Protein AF-A0A7X8WDS5-F1 (afdb_monomer_lite)

Structure (mmCIF, N/CA/C/O backbone):
data_AF-A0A7X8WDS5-F1
#
_entry.id   AF-A0A7X8WDS5-F1
#
loop_
_atom_site.group_PDB
_atom_site.id
_atom_site.type_symbol
_atom_site.label_atom_id
_atom_site.label_alt_id
_atom_site.label_comp_id
_atom_site.label_asym_id
_atom_site.label_entity_id
_atom_site.label_seq_id
_atom_site.pdbx_PDB_ins_code
_atom_site.Cartn_x
_atom_site.Cartn_y
_atom_site.Cartn_z
_atom_site.occupancy
_atom_site.B_iso_or_equiv
_atom_site.auth_seq_id
_atom_site.auth_comp_id
_atom_site.auth_asym_id
_atom_site.auth_atom_id
_atom_site.pdbx_PDB_model_num
ATOM 1 N N . MET A 1 1 ? 25.751 9.828 -14.242 1.00 63.75 1 MET A N 1
ATOM 2 C CA . MET A 1 1 ? 25.911 8.763 -13.229 1.00 63.75 1 MET A CA 1
ATOM 3 C C . MET A 1 1 ? 26.796 7.712 -13.877 1.00 63.75 1 MET A 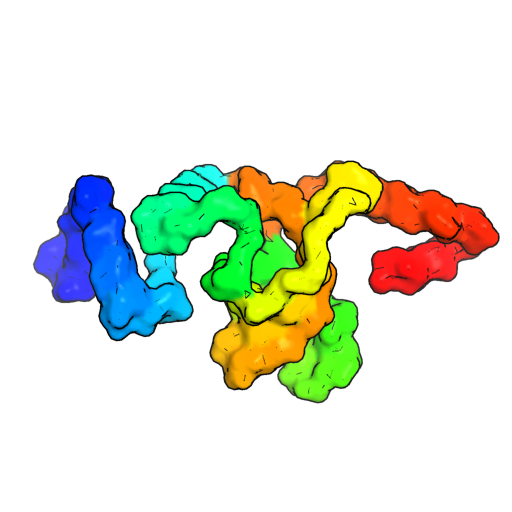C 1
ATOM 5 O O . MET A 1 1 ? 26.509 7.372 -15.012 1.00 63.75 1 MET A O 1
ATOM 9 N N . HIS A 1 2 ? 27.914 7.315 -13.265 1.00 78.19 2 HIS A N 1
ATOM 10 C CA . HIS A 1 2 ? 28.844 6.353 -13.877 1.00 78.19 2 HIS A CA 1
ATOM 11 C C . HIS A 1 2 ? 28.447 4.934 -13.470 1.00 78.19 2 HIS A C 1
ATOM 13 O O . HIS A 1 2 ? 28.783 4.504 -12.368 1.00 78.19 2 HIS A O 1
ATOM 19 N N . THR A 1 3 ? 27.703 4.239 -14.327 1.00 86.50 3 THR A N 1
ATOM 20 C CA . THR A 1 3 ? 27.195 2.883 -14.058 1.00 86.50 3 THR A CA 1
ATOM 21 C C . THR A 1 3 ? 27.914 1.800 -14.862 1.00 86.50 3 THR A C 1
ATOM 23 O O . THR A 1 3 ? 27.771 0.633 -14.534 1.00 86.50 3 THR A O 1
ATOM 26 N N . ASP A 1 4 ? 28.782 2.169 -15.811 1.00 82.25 4 ASP A N 1
ATOM 27 C CA . ASP A 1 4 ? 29.446 1.269 -16.779 1.00 82.25 4 ASP A CA 1
ATOM 28 C C . ASP A 1 4 ? 30.281 0.124 -16.167 1.00 82.25 4 ASP A C 1
ATOM 30 O O . ASP A 1 4 ? 30.709 -0.791 -16.867 1.00 82.25 4 ASP A O 1
ATOM 34 N N . ARG A 1 5 ? 30.566 0.180 -14.861 1.00 90.69 5 ARG A N 1
ATOM 35 C CA . ARG A 1 5 ? 31.324 -0.851 -14.131 1.00 90.69 5 ARG A CA 1
ATOM 36 C C . ARG A 1 5 ? 30.437 -1.938 -13.519 1.00 90.69 5 ARG A C 1
ATOM 38 O O . ARG A 1 5 ? 30.968 -2.947 -13.063 1.00 90.69 5 ARG A O 1
ATOM 45 N N . PHE A 1 6 ? 29.126 -1.731 -13.497 1.00 92.50 6 PHE A N 1
ATOM 46 C CA . PHE A 1 6 ? 28.147 -2.626 -12.896 1.00 92.50 6 PHE A CA 1
ATOM 47 C C . PHE A 1 6 ? 27.379 -3.332 -14.009 1.00 92.50 6 PHE A C 1
ATOM 49 O O . PHE A 1 6 ? 26.745 -2.687 -14.839 1.00 92.50 6 PHE A O 1
ATOM 56 N N . LYS A 1 7 ? 27.473 -4.663 -14.061 1.00 92.62 7 LYS A N 1
ATOM 57 C CA . LYS A 1 7 ? 26.811 -5.469 -15.105 1.00 92.62 7 LYS A CA 1
ATOM 58 C C . LYS A 1 7 ? 25.302 -5.600 -14.882 1.00 92.62 7 LYS A C 1
ATOM 60 O O . LYS A 1 7 ? 24.582 -5.992 -15.789 1.00 92.62 7 LYS A O 1
ATOM 65 N N . ASP A 1 8 ? 24.869 -5.299 -13.669 1.00 92.25 8 ASP A N 1
ATOM 66 C CA . ASP A 1 8 ? 23.521 -5.377 -13.120 1.00 92.25 8 ASP A CA 1
ATOM 67 C C . ASP A 1 8 ? 22.806 -4.017 -13.097 1.00 92.25 8 ASP A C 1
ATOM 69 O O . ASP A 1 8 ? 21.649 -3.938 -12.695 1.00 92.25 8 ASP A O 1
ATOM 73 N N . ILE A 1 9 ? 23.467 -2.943 -13.546 1.00 92.19 9 ILE A N 1
ATOM 74 C CA . ILE A 1 9 ? 22.875 -1.606 -13.604 1.00 92.19 9 ILE A CA 1
ATOM 75 C C . ILE A 1 9 ? 22.791 -1.140 -15.049 1.00 92.19 9 ILE A C 1
ATOM 77 O O . ILE A 1 9 ? 23.797 -0.953 -15.730 1.00 92.19 9 ILE A O 1
ATOM 81 N N . GLU A 1 10 ? 21.572 -0.843 -15.480 1.00 90.38 10 GLU A N 1
ATOM 82 C CA . GLU A 1 10 ? 21.297 -0.274 -16.789 1.00 90.38 10 GLU A CA 1
ATOM 83 C C . GLU A 1 10 ? 20.665 1.112 -16.643 1.00 90.38 10 GLU A C 1
ATOM 85 O O . GLU A 1 10 ? 19.679 1.301 -15.928 1.00 90.38 10 GLU A O 1
ATOM 90 N N . CYS A 1 11 ? 21.229 2.106 -17.328 1.00 91.25 11 CYS A N 1
ATOM 91 C CA . CYS A 1 11 ? 20.612 3.424 -17.415 1.00 91.25 11 CYS A CA 1
ATOM 92 C C . CYS A 1 11 ? 19.620 3.454 -18.576 1.00 91.25 11 CYS A C 1
ATOM 94 O O . CYS A 1 11 ? 20.023 3.504 -19.736 1.00 91.25 11 CYS A O 1
ATOM 96 N N . ILE A 1 12 ? 18.332 3.496 -18.252 1.00 91.50 12 ILE A N 1
ATOM 97 C CA . ILE A 1 12 ? 17.256 3.629 -19.235 1.00 91.50 12 ILE A CA 1
ATOM 98 C C . ILE A 1 12 ? 16.721 5.063 -19.286 1.00 91.50 12 ILE A C 1
ATOM 100 O O . ILE A 1 12 ? 16.739 5.801 -18.296 1.00 91.50 12 ILE A O 1
ATOM 104 N N . SER A 1 13 ? 16.227 5.468 -20.453 1.00 90.81 13 SER A N 1
ATOM 105 C CA . SER A 1 13 ? 15.489 6.723 -20.602 1.00 90.81 13 SER A CA 1
ATOM 106 C C . SER A 1 13 ? 14.051 6.591 -20.090 1.00 90.81 13 SER A C 1
ATOM 108 O O . SER A 1 13 ? 13.502 5.494 -20.000 1.00 90.81 13 SER A O 1
ATOM 110 N N . GLY A 1 14 ? 13.396 7.723 -19.813 1.00 84.19 14 GLY A N 1
ATOM 111 C CA . GLY A 1 14 ? 11.989 7.723 -19.396 1.00 84.19 14 GLY A CA 1
ATOM 112 C C . GLY A 1 14 ? 11.042 7.097 -20.428 1.00 84.19 14 GLY A C 1
ATOM 113 O O . GLY A 1 14 ? 10.061 6.476 -20.038 1.00 84.19 14 GLY A O 1
ATOM 114 N N . GLY A 1 15 ? 11.358 7.201 -21.725 1.00 86.62 15 GLY A N 1
ATOM 115 C CA . GLY A 1 15 ? 10.560 6.593 -22.796 1.00 86.62 15 GLY A CA 1
ATOM 116 C C . GLY A 1 15 ? 10.650 5.065 -22.842 1.00 86.62 15 GLY A C 1
ATOM 117 O O . GLY A 1 15 ? 9.712 4.424 -23.287 1.00 86.62 15 GLY A O 1
ATOM 118 N N . GLN A 1 16 ? 11.741 4.482 -22.339 1.00 91.75 16 GLN A N 1
ATOM 119 C CA . GLN A 1 16 ? 11.945 3.027 -22.299 1.00 91.75 16 GLN A CA 1
ATOM 120 C C . GLN A 1 16 ? 11.363 2.377 -21.041 1.00 91.75 16 GLN A C 1
ATOM 122 O O . GLN A 1 16 ? 11.289 1.154 -20.957 1.00 91.75 16 GLN A O 1
ATOM 127 N N . LEU A 1 17 ? 10.981 3.178 -20.042 1.00 91.06 17 LEU A N 1
ATOM 128 C CA . LEU A 1 17 ? 10.586 2.668 -18.734 1.00 91.06 17 LEU A CA 1
ATOM 129 C C . LEU A 1 17 ? 9.353 1.763 -18.800 1.00 91.06 17 LEU A C 1
ATOM 131 O O . LEU A 1 17 ? 9.324 0.742 -18.123 1.00 91.06 17 LEU A O 1
ATOM 135 N N . ILE A 1 18 ? 8.353 2.131 -19.604 1.00 92.00 18 ILE A N 1
ATOM 136 C CA . ILE A 1 18 ? 7.104 1.370 -19.729 1.00 92.00 18 ILE A CA 1
ATOM 137 C C . ILE A 1 18 ? 7.382 -0.014 -20.323 1.00 92.00 18 ILE A C 1
ATOM 139 O O . ILE A 1 18 ? 6.987 -1.021 -19.736 1.00 92.00 18 ILE A O 1
ATOM 143 N N . ASP A 1 19 ? 8.110 -0.070 -21.439 1.00 93.06 19 ASP A N 1
ATOM 144 C CA . ASP A 1 19 ? 8.441 -1.326 -22.121 1.00 93.06 19 ASP A CA 1
ATOM 145 C C . ASP A 1 19 ? 9.325 -2.217 -21.246 1.00 93.06 19 ASP A C 1
ATOM 147 O O . ASP A 1 19 ? 9.118 -3.432 -21.174 1.00 93.06 19 ASP A O 1
ATOM 151 N N . ARG A 1 20 ? 10.286 -1.609 -20.535 1.00 94.31 20 ARG A N 1
ATOM 152 C CA . ARG A 1 20 ? 11.168 -2.333 -19.621 1.00 94.31 20 ARG A CA 1
ATOM 153 C C . ARG A 1 20 ? 10.388 -2.930 -18.455 1.00 94.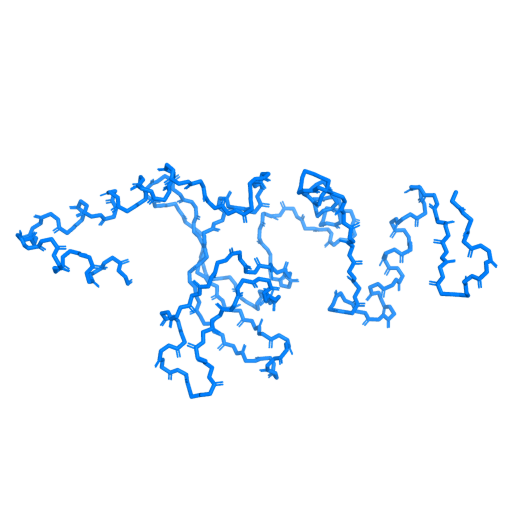31 20 ARG A C 1
ATOM 155 O O . ARG A 1 20 ? 10.468 -4.135 -18.259 1.00 94.31 20 ARG A O 1
ATOM 162 N N . LEU A 1 21 ? 9.579 -2.132 -17.757 1.00 94.75 21 LEU A N 1
ATOM 163 C CA . LEU A 1 21 ? 8.754 -2.628 -16.650 1.00 94.75 21 LEU A CA 1
ATOM 164 C C . LEU A 1 21 ? 7.767 -3.705 -17.101 1.00 94.75 21 LEU A C 1
ATOM 166 O O . LEU A 1 21 ? 7.606 -4.702 -16.411 1.00 94.75 21 LEU A O 1
ATOM 170 N N . SER A 1 22 ? 7.145 -3.543 -18.271 1.00 93.81 22 SER A N 1
ATOM 171 C CA . SER A 1 22 ? 6.233 -4.554 -18.822 1.00 93.81 22 SER A CA 1
ATOM 172 C C . SER A 1 22 ? 6.957 -5.878 -19.081 1.00 93.81 22 SER A C 1
ATOM 174 O O . SER A 1 22 ? 6.445 -6.945 -18.749 1.00 93.81 22 SER A O 1
ATOM 176 N N . SER A 1 23 ? 8.173 -5.805 -19.633 1.00 94.81 23 SER A N 1
ATOM 177 C CA . SER A 1 23 ? 9.015 -6.979 -19.888 1.00 94.81 23 SER A CA 1
ATOM 178 C C . SER A 1 23 ? 9.486 -7.643 -18.595 1.00 94.81 23 SER A C 1
ATOM 180 O O . SER A 1 23 ? 9.494 -8.868 -18.510 1.00 94.81 23 SER A O 1
ATOM 182 N N . ASP A 1 24 ? 9.869 -6.851 -17.593 1.00 95.06 24 ASP A N 1
ATOM 183 C CA . ASP A 1 24 ? 10.329 -7.347 -16.295 1.00 95.06 24 ASP A CA 1
ATOM 184 C C . ASP A 1 24 ? 9.168 -8.013 -15.530 1.00 95.06 24 ASP A C 1
ATOM 186 O O . ASP A 1 24 ? 9.310 -9.150 -15.091 1.00 95.06 24 ASP A O 1
ATOM 190 N N . TYR A 1 25 ? 7.969 -7.415 -15.516 1.00 94.12 25 TYR A N 1
ATOM 191 C CA . TYR A 1 25 ? 6.770 -8.048 -14.946 1.00 94.12 25 TYR A CA 1
ATOM 192 C C . TYR A 1 25 ? 6.387 -9.359 -15.631 1.00 94.12 25 TYR A C 1
ATOM 194 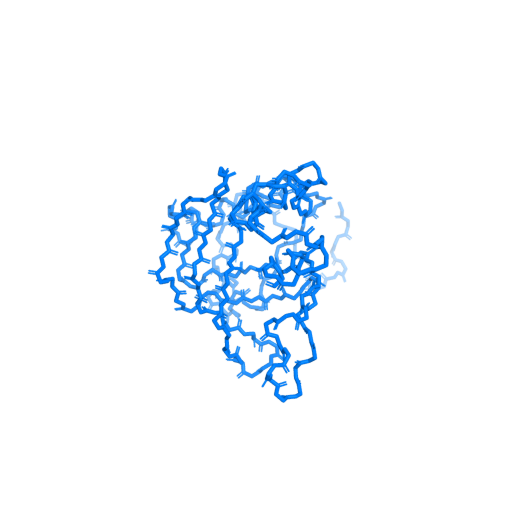O O . TYR A 1 25 ? 5.935 -10.283 -14.961 1.00 94.12 25 TYR A O 1
ATOM 202 N N . GLN A 1 26 ? 6.546 -9.458 -16.953 1.00 93.75 26 GLN A N 1
ATOM 203 C CA . GLN A 1 26 ? 6.264 -10.698 -17.675 1.00 93.75 26 GLN A CA 1
ATOM 204 C C . GLN A 1 26 ? 7.311 -11.784 -17.396 1.00 93.75 26 GLN A C 1
ATOM 206 O O . GLN A 1 26 ? 6.973 -12.968 -17.380 1.00 93.75 26 GLN A O 1
ATOM 211 N N . ARG A 1 27 ? 8.579 -11.393 -17.245 1.00 95.62 27 ARG A N 1
ATOM 212 C CA . ARG A 1 27 ? 9.701 -12.318 -17.066 1.00 95.62 27 ARG A CA 1
ATOM 213 C C . ARG A 1 27 ? 9.805 -12.825 -15.630 1.00 95.62 27 ARG A C 1
ATOM 215 O O . ARG A 1 27 ? 9.941 -14.030 -15.443 1.00 95.62 27 ARG A O 1
ATOM 222 N N . ASP A 1 28 ? 9.751 -11.912 -14.665 1.00 94.56 28 ASP A N 1
ATOM 223 C CA . ASP A 1 28 ? 10.095 -12.180 -13.266 1.00 94.56 28 ASP A CA 1
ATOM 224 C C . ASP A 1 28 ? 8.871 -12.132 -12.337 1.00 94.56 28 ASP A C 1
ATOM 226 O O . ASP A 1 28 ? 8.892 -12.745 -11.279 1.00 94.56 28 ASP A O 1
ATOM 230 N N . GLY A 1 29 ? 7.785 -11.463 -12.741 1.00 91.00 29 GLY A N 1
ATOM 231 C CA . GLY A 1 29 ? 6.623 -11.213 -11.882 1.00 91.00 29 GLY A CA 1
ATOM 232 C C . GLY A 1 29 ? 6.654 -9.831 -11.222 1.00 91.00 29 GLY A C 1
ATOM 233 O O . GLY A 1 29 ? 7.664 -9.124 -11.231 1.00 91.00 29 GLY A O 1
ATOM 234 N N . MET A 1 30 ? 5.507 -9.394 -10.695 1.00 88.19 30 MET A N 1
ATOM 235 C CA . MET A 1 30 ? 5.383 -8.088 -10.017 1.00 88.19 30 MET A CA 1
ATOM 236 C C . MET A 1 30 ? 5.902 -8.121 -8.580 1.00 88.19 30 MET A C 1
ATOM 238 O O . MET A 1 30 ? 6.364 -7.106 -8.072 1.00 88.19 30 MET A O 1
ATOM 242 N N . ASP A 1 31 ? 5.798 -9.278 -7.941 1.00 84.88 31 ASP A N 1
ATOM 243 C CA . ASP A 1 31 ? 6.370 -9.627 -6.645 1.00 84.88 31 ASP A CA 1
ATOM 244 C C . ASP A 1 31 ? 7.901 -9.506 -6.642 1.00 84.88 31 ASP A C 1
ATOM 246 O O . ASP A 1 31 ? 8.463 -8.959 -5.698 1.00 84.88 31 ASP A O 1
ATOM 250 N N . GLU A 1 32 ? 8.556 -9.869 -7.747 1.00 89.12 32 GLU A N 1
ATOM 251 C CA . GLU A 1 32 ? 10.019 -9.794 -7.900 1.00 89.12 32 GLU A CA 1
ATOM 252 C C . GLU A 1 32 ? 10.513 -8.513 -8.610 1.00 89.12 32 GLU A C 1
ATOM 254 O O . GLU A 1 32 ? 11.706 -8.354 -8.877 1.00 89.12 32 GLU A O 1
ATOM 259 N N . THR A 1 33 ? 9.623 -7.557 -8.914 1.00 92.62 33 THR A N 1
ATOM 260 C CA . THR A 1 33 ? 9.975 -6.317 -9.634 1.00 92.62 33 THR A CA 1
ATOM 261 C C . THR A 1 33 ? 9.519 -5.067 -8.878 1.00 92.62 33 THR A C 1
ATOM 263 O O . THR A 1 33 ? 8.346 -4.689 -8.907 1.00 92.62 33 THR A O 1
ATOM 266 N N . ILE A 1 34 ? 10.466 -4.340 -8.273 1.00 92.44 34 ILE A N 1
ATOM 267 C CA . ILE A 1 34 ? 10.188 -3.139 -7.468 1.00 92.44 34 ILE A CA 1
ATOM 268 C C . ILE A 1 34 ? 10.643 -1.833 -8.137 1.00 92.44 34 ILE A C 1
ATOM 270 O O . ILE A 1 34 ? 11.746 -1.719 -8.672 1.00 92.44 34 ILE A O 1
ATOM 274 N N . VAL A 1 35 ? 9.809 -0.792 -8.038 1.00 93.44 35 VAL A N 1
ATOM 275 C CA . VAL A 1 35 ? 10.149 0.573 -8.471 1.00 93.44 35 VAL A CA 1
ATOM 276 C C . VAL A 1 35 ? 10.477 1.441 -7.261 1.00 93.44 35 VAL A C 1
ATOM 278 O O . VAL A 1 35 ? 9.603 1.804 -6.476 1.00 93.44 35 VAL A O 1
ATOM 281 N N . ILE A 1 36 ? 11.743 1.841 -7.131 1.00 93.31 36 ILE A N 1
ATOM 282 C CA . ILE A 1 36 ? 12.208 2.668 -6.011 1.00 93.31 36 ILE A CA 1
ATOM 283 C C . ILE A 1 36 ? 12.208 4.148 -6.402 1.00 93.31 36 ILE A C 1
ATOM 285 O O . ILE A 1 36 ? 12.835 4.572 -7.374 1.00 93.31 36 ILE A O 1
ATOM 289 N N . CYS A 1 37 ? 11.530 4.964 -5.596 1.00 93.69 37 CYS A N 1
ATOM 290 C CA . CYS A 1 37 ? 11.381 6.398 -5.819 1.00 93.69 37 CYS A CA 1
ATOM 291 C C . CYS A 1 37 ? 12.056 7.225 -4.721 1.00 93.69 37 CYS A C 1
ATOM 293 O O . CYS A 1 37 ? 12.087 6.842 -3.559 1.00 93.69 37 CYS A O 1
ATOM 295 N N . ARG A 1 38 ? 12.531 8.430 -5.069 1.00 92.69 38 ARG A N 1
ATOM 296 C CA . ARG A 1 38 ? 13.131 9.367 -4.096 1.00 92.69 38 ARG A CA 1
ATOM 297 C C . ARG A 1 38 ? 12.109 9.980 -3.121 1.00 92.69 38 ARG A C 1
ATOM 299 O O . ARG A 1 38 ? 12.502 10.499 -2.085 1.00 92.69 38 ARG A O 1
ATOM 306 N N . SER A 1 39 ? 10.822 10.000 -3.470 1.00 90.50 39 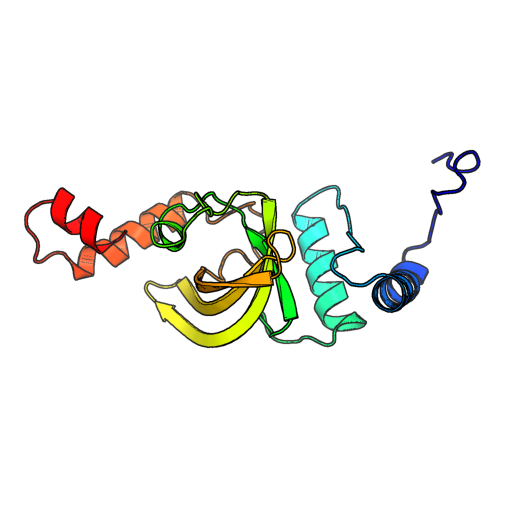SER A N 1
ATOM 307 C CA . SER A 1 39 ? 9.764 10.584 -2.636 1.00 90.50 39 SER A CA 1
ATOM 308 C C . SER A 1 39 ? 8.416 9.902 -2.857 1.00 90.50 39 SER A C 1
ATOM 310 O O . SER A 1 39 ? 8.159 9.398 -3.952 1.00 90.50 39 SER A O 1
ATOM 312 N N . ASN A 1 40 ? 7.530 9.979 -1.857 1.00 89.19 40 ASN A N 1
ATOM 313 C CA . ASN A 1 40 ? 6.153 9.469 -1.935 1.00 89.19 40 ASN A CA 1
ATOM 314 C C . ASN A 1 40 ? 5.378 10.086 -3.097 1.00 89.19 40 ASN A C 1
ATOM 316 O O . ASN A 1 40 ? 4.732 9.380 -3.856 1.00 89.19 40 ASN A O 1
ATOM 320 N N . LYS A 1 41 ? 5.520 11.400 -3.309 1.00 90.56 41 LYS A N 1
ATOM 321 C CA . LYS A 1 41 ? 4.899 12.081 -4.449 1.00 90.56 41 LYS A CA 1
ATOM 322 C C . LYS A 1 41 ? 5.276 11.439 -5.787 1.00 90.56 41 LYS A C 1
ATOM 324 O O . LYS A 1 41 ? 4.423 11.262 -6.649 1.00 90.56 41 LYS A O 1
ATOM 329 N N . ARG A 1 42 ? 6.552 11.077 -5.974 1.00 92.75 42 ARG A N 1
ATOM 330 C CA . ARG A 1 42 ? 6.987 10.364 -7.185 1.00 92.75 42 ARG A CA 1
ATOM 331 C C . ARG A 1 42 ? 6.451 8.938 -7.205 1.00 92.75 42 ARG A C 1
ATOM 333 O O . ARG A 1 42 ? 5.974 8.528 -8.253 1.00 92.75 42 ARG A O 1
ATOM 340 N N . ALA A 1 43 ? 6.498 8.224 -6.080 1.00 92.56 43 ALA A N 1
ATOM 341 C CA . ALA A 1 43 ? 5.949 6.874 -5.974 1.00 92.56 43 ALA A CA 1
ATOM 342 C C . ALA A 1 43 ? 4.467 6.838 -6.381 1.00 92.56 43 ALA A C 1
ATOM 344 O O . ALA A 1 43 ? 4.097 6.027 -7.216 1.00 92.56 43 ALA A O 1
ATOM 345 N N . ASN A 1 44 ? 3.654 7.789 -5.917 1.00 90.88 44 ASN A N 1
ATOM 346 C CA . ASN A 1 44 ? 2.242 7.897 -6.291 1.00 90.88 44 ASN A CA 1
ATOM 347 C C . ASN A 1 44 ? 2.051 8.118 -7.797 1.00 90.88 44 ASN A C 1
ATOM 349 O O . ASN A 1 44 ? 1.205 7.467 -8.403 1.00 90.88 44 ASN A O 1
ATOM 353 N N . LEU A 1 45 ? 2.861 8.985 -8.418 1.00 91.88 45 LEU A N 1
ATOM 354 C CA . LEU A 1 45 ? 2.817 9.205 -9.868 1.00 91.88 45 LEU A CA 1
ATOM 355 C C . LEU A 1 45 ? 3.207 7.948 -10.656 1.00 91.88 45 LEU A C 1
ATOM 357 O O . LEU A 1 45 ? 2.560 7.632 -11.651 1.00 91.88 45 LEU A O 1
ATOM 361 N N . TYR A 1 46 ? 4.242 7.224 -10.218 1.00 93.25 46 TYR A N 1
ATOM 362 C CA . TYR A 1 46 ? 4.625 5.958 -10.845 1.00 93.25 46 TYR A CA 1
ATOM 363 C C . TYR A 1 46 ? 3.557 4.887 -10.642 1.00 93.25 46 TYR A C 1
ATOM 365 O O . TYR A 1 46 ? 3.184 4.248 -11.616 1.00 93.25 46 TYR A O 1
ATOM 373 N N . ASN A 1 47 ? 3.006 4.743 -9.437 1.00 92.62 47 ASN A N 1
ATOM 374 C CA . ASN A 1 47 ? 1.930 3.796 -9.150 1.00 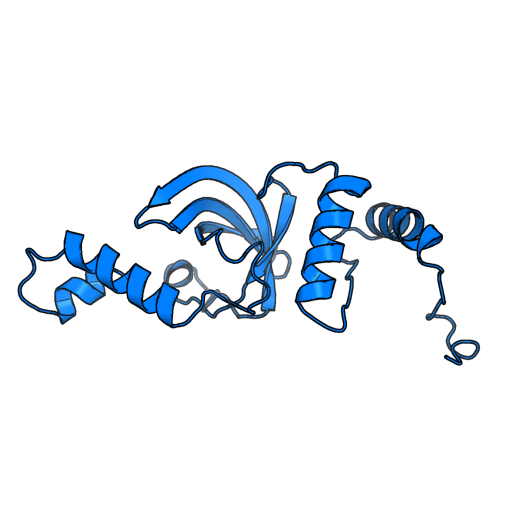92.62 47 ASN A CA 1
ATOM 375 C C . ASN A 1 47 ? 0.717 4.063 -10.048 1.00 92.62 47 ASN A C 1
ATOM 377 O O . ASN A 1 47 ? 0.238 3.145 -10.701 1.00 92.62 47 ASN A O 1
ATOM 381 N N . GLN A 1 48 ? 0.263 5.316 -10.154 1.00 91.38 48 GLN A N 1
ATOM 382 C CA . GLN A 1 48 ? -0.835 5.690 -11.054 1.00 91.38 48 GLN A CA 1
ATOM 383 C C . GLN A 1 48 ? -0.488 5.422 -12.525 1.00 91.38 48 GLN A C 1
ATOM 385 O O . GLN A 1 48 ? -1.288 4.838 -13.252 1.00 91.38 48 GLN A O 1
ATOM 390 N N . GLY A 1 49 ? 0.715 5.798 -12.968 1.00 92.56 49 GLY A N 1
ATOM 391 C CA . GLY A 1 49 ? 1.165 5.558 -14.340 1.00 92.56 49 GLY A CA 1
ATOM 392 C C . GLY A 1 49 ? 1.225 4.071 -14.695 1.00 92.56 49 GLY A C 1
ATOM 393 O O . GLY A 1 49 ? 0.713 3.677 -15.740 1.00 92.56 49 GLY A O 1
ATOM 394 N N . ILE A 1 50 ? 1.794 3.243 -13.815 1.00 93.88 50 ILE A N 1
ATOM 395 C CA . ILE A 1 50 ? 1.907 1.788 -13.980 1.00 93.88 50 ILE A CA 1
ATOM 396 C C . ILE A 1 50 ? 0.517 1.150 -13.984 1.00 93.88 50 ILE A C 1
ATOM 398 O O . ILE A 1 50 ? 0.199 0.407 -14.913 1.00 93.88 50 ILE A O 1
ATOM 402 N N . ARG A 1 51 ? -0.338 1.485 -13.006 1.00 93.56 51 ARG A N 1
ATOM 403 C CA . ARG A 1 51 ? -1.719 0.981 -12.927 1.00 93.56 51 ARG A CA 1
ATOM 404 C C . ARG A 1 51 ? -2.496 1.257 -14.207 1.00 93.56 51 ARG A C 1
ATOM 406 O O . ARG A 1 51 ? -3.062 0.333 -14.777 1.00 93.56 51 ARG A O 1
ATOM 413 N N . ASN A 1 52 ? -2.462 2.494 -14.692 1.00 92.06 52 ASN A N 1
ATOM 414 C CA . ASN A 1 52 ? -3.277 2.900 -15.833 1.00 92.06 52 ASN A CA 1
ATOM 415 C C . ASN A 1 52 ? -2.702 2.407 -17.168 1.00 92.06 52 ASN A C 1
ATOM 417 O O . ASN A 1 52 ? -3.453 2.044 -18.067 1.00 92.06 52 ASN A O 1
ATOM 421 N N . THR A 1 53 ? -1.374 2.410 -17.313 1.00 91.31 53 THR A N 1
ATOM 422 C CA . THR A 1 53 ? -0.717 2.220 -18.620 1.00 91.31 53 THR A CA 1
ATOM 423 C C . THR A 1 53 ? -0.261 0.786 -18.855 1.00 91.31 53 THR A C 1
ATOM 425 O O . THR A 1 53 ? -0.324 0.313 -19.984 1.00 91.31 53 THR A O 1
ATOM 428 N N . ILE A 1 54 ? 0.220 0.110 -17.808 1.00 92.19 54 ILE A N 1
ATOM 429 C CA . ILE A 1 54 ? 0.770 -1.250 -17.900 1.00 92.19 54 ILE A CA 1
ATOM 430 C C . ILE A 1 54 ? -0.283 -2.267 -17.461 1.00 92.19 54 ILE A C 1
ATOM 432 O O . ILE A 1 54 ? -0.462 -3.294 -18.108 1.00 92.19 54 ILE A O 1
ATOM 436 N N . LEU A 1 55 ? -0.991 -1.979 -16.364 1.00 92.38 55 LEU A N 1
ATOM 437 C CA . LEU A 1 55 ? -1.953 -2.915 -15.771 1.00 92.38 55 LEU A CA 1
ATOM 438 C C . LEU A 1 55 ? -3.393 -2.697 -16.248 1.00 92.38 55 LEU A C 1
ATOM 440 O O . LEU A 1 55 ? -4.244 -3.536 -15.965 1.00 92.38 55 LEU A O 1
ATOM 444 N N . TYR A 1 56 ? -3.659 -1.589 -16.948 1.00 92.25 56 TYR A N 1
ATOM 445 C CA . TYR A 1 56 ? -4.983 -1.187 -17.434 1.00 92.25 56 TYR A CA 1
ATOM 446 C C . TYR A 1 56 ? -6.065 -1.192 -16.336 1.00 92.25 56 TYR A C 1
ATOM 448 O O . TYR A 1 56 ? -7.185 -1.657 -16.537 1.00 92.25 56 TYR A O 1
ATOM 456 N N . ARG A 1 57 ? -5.709 -0.689 -15.149 1.00 92.06 57 ARG A N 1
ATOM 457 C CA . ARG A 1 57 ? -6.567 -0.587 -13.961 1.00 92.06 57 ARG A CA 1
ATOM 458 C C . ARG A 1 57 ? -7.057 0.846 -13.788 1.00 92.06 57 ARG A C 1
ATOM 460 O O . ARG A 1 57 ? -6.251 1.722 -13.496 1.00 92.06 57 ARG A O 1
ATOM 467 N N . GLU A 1 58 ? -8.359 1.071 -13.957 1.00 85.69 58 GLU A N 1
ATOM 468 C CA . GLU A 1 58 ? -8.979 2.397 -13.786 1.00 85.69 58 GLU A CA 1
ATOM 469 C C . GLU A 1 58 ? -9.516 2.628 -12.369 1.00 85.69 58 GLU A C 1
ATOM 471 O O . GLU A 1 58 ? -9.556 3.769 -11.902 1.00 85.69 58 GLU A O 1
ATOM 476 N N . ASP A 1 59 ? -9.902 1.559 -11.668 1.00 90.00 59 ASP A N 1
ATOM 477 C CA . ASP A 1 59 ? -10.390 1.677 -10.300 1.00 90.00 59 ASP A CA 1
ATOM 478 C C . ASP A 1 59 ? -9.247 1.993 -9.329 1.00 90.00 59 ASP A C 1
ATOM 480 O O . ASP A 1 59 ? -8.075 1.648 -9.519 1.00 90.00 59 ASP A O 1
ATOM 484 N N . GLU A 1 60 ? -9.608 2.624 -8.216 1.00 90.12 60 GLU A N 1
ATOM 485 C CA . GLU A 1 60 ? -8.672 2.927 -7.133 1.00 90.12 60 GLU A CA 1
ATOM 486 C C . GLU A 1 60 ? -8.120 1.661 -6.456 1.00 90.12 60 GLU A C 1
ATOM 488 O O . GLU A 1 60 ? -7.000 1.681 -5.946 1.00 90.12 60 GLU A O 1
ATOM 493 N N . LEU A 1 61 ? -8.885 0.565 -6.476 1.00 94.94 61 LEU A N 1
ATOM 494 C CA . LEU A 1 61 ? -8.491 -0.734 -5.943 1.00 94.94 61 LEU A CA 1
ATOM 495 C C . LEU A 1 61 ? -9.053 -1.859 -6.819 1.00 94.94 61 LEU A C 1
ATOM 497 O O . LEU A 1 61 ? -10.255 -1.910 -7.075 1.00 94.94 61 LEU A O 1
ATOM 501 N N . ASN A 1 62 ? -8.198 -2.789 -7.231 1.00 95.81 62 ASN A N 1
ATOM 502 C CA . ASN A 1 62 ? -8.536 -3.930 -8.074 1.00 95.81 62 ASN A CA 1
ATOM 503 C C . ASN A 1 62 ? -7.996 -5.235 -7.479 1.00 95.81 62 ASN A C 1
ATOM 505 O O . ASN A 1 62 ? -7.015 -5.260 -6.737 1.00 95.81 62 ASN A O 1
ATOM 509 N N . VAL A 1 63 ? -8.619 -6.352 -7.860 1.00 95.62 63 VAL A N 1
ATOM 510 C CA . VAL A 1 63 ? -8.060 -7.682 -7.593 1.00 95.62 63 VAL A CA 1
ATOM 511 C C . VAL A 1 63 ? -6.700 -7.814 -8.288 1.00 95.62 63 VAL A C 1
ATOM 513 O O . VAL A 1 63 ? -6.529 -7.424 -9.445 1.00 95.62 63 VAL A O 1
ATOM 516 N N . GLY A 1 64 ? -5.727 -8.360 -7.565 1.00 93.19 64 GLY A N 1
ATOM 517 C CA . GLY A 1 64 ? -4.330 -8.463 -7.969 1.00 93.19 64 GLY A CA 1
ATOM 518 C C . GLY A 1 64 ? -3.514 -7.191 -7.734 1.00 93.19 64 GLY A C 1
ATOM 519 O O . GLY A 1 64 ? -2.402 -7.096 -8.255 1.00 93.19 64 GLY A O 1
ATOM 520 N N . ASP A 1 65 ? -4.044 -6.192 -7.025 1.00 94.44 65 ASP A N 1
ATOM 521 C CA . ASP A 1 65 ? -3.240 -5.071 -6.538 1.00 94.44 65 ASP A CA 1
ATOM 522 C C . ASP A 1 65 ? -2.278 -5.518 -5.441 1.00 94.44 65 ASP A C 1
ATOM 524 O O . ASP A 1 65 ? -2.669 -6.240 -4.527 1.00 94.44 65 ASP A O 1
ATOM 528 N N . MET A 1 66 ? -1.037 -5.041 -5.533 1.00 94.06 66 MET A N 1
ATOM 529 C CA . MET A 1 66 ? -0.042 -5.143 -4.471 1.00 94.06 66 MET A CA 1
ATOM 530 C C . MET A 1 66 ? -0.115 -3.871 -3.628 1.00 94.06 66 MET A C 1
ATOM 532 O O . MET A 1 66 ? -0.018 -2.762 -4.160 1.00 94.06 66 MET A O 1
ATOM 536 N N . LEU A 1 67 ? -0.305 -4.023 -2.323 1.00 94.44 67 LEU A N 1
ATOM 537 C CA . LEU A 1 67 ? -0.377 -2.934 -1.357 1.00 94.44 67 LEU A CA 1
ATOM 538 C C . LEU A 1 67 ? 0.776 -3.058 -0.366 1.00 94.44 67 LEU A C 1
ATOM 540 O O . LEU A 1 67 ? 1.197 -4.159 -0.033 1.00 94.44 67 LEU A O 1
ATOM 544 N N . MET A 1 68 ? 1.247 -1.922 0.140 1.00 93.44 68 MET A N 1
ATOM 545 C CA . MET A 1 68 ? 2.193 -1.877 1.250 1.00 93.44 68 MET A CA 1
ATOM 546 C C . MET A 1 68 ? 1.452 -1.476 2.520 1.00 93.44 68 MET A C 1
ATOM 548 O O . MET A 1 68 ? 0.749 -0.461 2.552 1.00 93.44 68 MET A O 1
ATOM 552 N N . VAL A 1 69 ? 1.628 -2.252 3.579 1.00 94.06 69 VAL A N 1
ATOM 553 C CA . VAL A 1 69 ? 1.087 -1.934 4.895 1.00 94.06 69 VAL A CA 1
ATOM 554 C C . VAL A 1 69 ? 1.877 -0.772 5.482 1.00 94.06 69 VAL A C 1
ATOM 556 O O . VAL A 1 69 ? 3.095 -0.818 5.562 1.00 94.06 69 VAL A O 1
ATOM 559 N N . VAL A 1 70 ? 1.190 0.282 5.920 1.00 91.25 70 VAL A N 1
ATOM 560 C CA . VAL A 1 70 ? 1.842 1.520 6.396 1.00 91.25 70 VAL A CA 1
ATOM 561 C C . VAL A 1 70 ? 1.882 1.660 7.920 1.00 91.25 70 VAL A C 1
ATOM 563 O O . VAL A 1 70 ? 2.424 2.630 8.455 1.00 91.25 70 VAL A O 1
ATOM 566 N N . LYS A 1 71 ? 1.269 0.718 8.646 1.00 90.00 71 LYS A N 1
ATOM 567 C CA . LYS A 1 71 ? 1.190 0.702 10.111 1.00 90.00 71 LYS A CA 1
ATOM 568 C C . LYS A 1 71 ? 1.080 -0.720 10.637 1.00 90.00 71 LYS A C 1
ATOM 570 O O . LYS A 1 71 ? 0.339 -1.516 10.074 1.00 90.00 71 LYS A O 1
ATOM 575 N N . ASN A 1 72 ? 1.721 -0.979 11.775 1.00 90.50 72 ASN A N 1
ATOM 576 C CA . ASN A 1 72 ? 1.598 -2.267 12.447 1.00 90.50 72 ASN A CA 1
ATOM 577 C C . ASN A 1 72 ? 0.148 -2.519 12.877 1.00 90.50 72 ASN A C 1
ATOM 579 O O . ASN A 1 72 ? -0.493 -1.630 13.449 1.00 90.50 72 ASN A O 1
ATOM 583 N N . ASN A 1 73 ? -0.345 -3.732 12.649 1.00 90.38 73 ASN A N 1
ATOM 584 C CA . ASN A 1 73 ? -1.675 -4.154 13.067 1.00 90.38 73 ASN A CA 1
ATOM 585 C C . ASN A 1 73 ? -1.603 -5.517 13.758 1.00 90.38 73 ASN A C 1
ATOM 587 O O . ASN A 1 73 ? -1.127 -6.482 13.174 1.00 90.38 73 ASN A O 1
ATOM 591 N N . TYR A 1 74 ? -2.092 -5.575 14.994 1.00 87.06 74 TYR A N 1
ATOM 592 C CA . TYR A 1 74 ? -2.115 -6.795 15.806 1.00 87.06 74 TYR A CA 1
ATOM 593 C C . TYR A 1 74 ? -3.496 -7.458 15.807 1.00 87.06 74 TYR A C 1
ATOM 595 O O . TYR A 1 74 ? -3.599 -8.650 16.040 1.00 87.06 74 TYR A O 1
ATOM 603 N N . TYR A 1 75 ? -4.557 -6.694 15.532 1.00 85.00 75 TYR A N 1
ATOM 604 C CA . TYR A 1 75 ? -5.948 -7.116 15.702 1.00 85.00 75 TYR A CA 1
ATOM 605 C C . TYR A 1 75 ? -6.321 -8.296 14.801 1.00 85.00 75 TYR A C 1
ATOM 607 O O . TYR A 1 75 ? -6.887 -9.288 15.256 1.00 85.00 75 TYR A O 1
ATOM 615 N N . TRP A 1 76 ? -5.990 -8.203 13.511 1.00 81.38 76 TRP A N 1
ATOM 616 C CA . TRP A 1 76 ? -6.411 -9.211 12.534 1.00 81.38 76 TRP A CA 1
ATOM 617 C C . TRP A 1 76 ? -5.693 -10.551 12.710 1.00 81.38 76 TRP A C 1
ATOM 619 O O . TRP A 1 76 ? -6.172 -11.581 12.241 1.00 81.38 76 TRP A O 1
ATOM 629 N N . THR A 1 77 ? -4.566 -10.546 13.414 1.00 79.06 77 THR A N 1
ATOM 630 C CA . THR A 1 77 ? -3.685 -11.699 13.564 1.00 79.06 77 THR A CA 1
ATOM 631 C C . THR A 1 77 ? -3.837 -12.388 14.920 1.00 79.06 77 THR A C 1
ATOM 633 O O . THR A 1 77 ? -3.376 -13.512 15.075 1.00 79.06 77 THR A O 1
ATOM 636 N N . GLU A 1 78 ? -4.583 -11.805 15.872 1.00 78.06 78 GLU A N 1
ATOM 637 C CA . GLU A 1 78 ? -4.793 -12.347 17.231 1.00 78.06 78 GLU A CA 1
ATOM 638 C C . GLU A 1 78 ? -5.275 -13.808 17.265 1.00 78.06 78 GLU A C 1
ATOM 640 O O . GLU A 1 78 ? -5.056 -14.523 18.244 1.00 78.06 78 GLU A O 1
ATOM 645 N N . LYS A 1 79 ? -5.965 -14.260 16.212 1.00 72.44 79 LYS A N 1
ATOM 646 C CA . LYS A 1 79 ? -6.530 -15.615 16.112 1.00 72.44 79 LYS A CA 1
ATOM 647 C C . LYS A 1 79 ? -5.729 -16.551 15.205 1.00 72.44 79 LYS A C 1
ATOM 649 O O . LYS A 1 79 ? -6.076 -17.730 15.108 1.00 72.44 79 LYS A O 1
ATOM 654 N N . LEU A 1 80 ? -4.684 -16.054 14.547 1.00 78.69 80 LEU A N 1
ATOM 655 C CA . LEU A 1 80 ? -3.832 -16.834 13.661 1.00 78.69 80 LEU A CA 1
ATOM 656 C C . LEU A 1 80 ? -2.658 -17.419 14.448 1.00 78.69 80 LEU A C 1
ATOM 658 O O . LEU A 1 80 ? -1.964 -16.731 15.190 1.00 78.69 80 LEU A O 1
ATOM 662 N N . LYS A 1 81 ? -2.423 -18.725 14.298 1.00 73.94 81 LYS A N 1
ATOM 663 C CA . LYS A 1 81 ? -1.241 -19.361 14.890 1.00 73.94 81 LYS A CA 1
ATOM 664 C C . LYS A 1 81 ? -0.011 -18.990 14.060 1.00 73.94 81 LYS A C 1
ATOM 666 O O . LYS A 1 81 ? -0.031 -19.198 12.853 1.00 73.94 81 LYS A O 1
ATOM 671 N N . ASN A 1 82 ? 1.057 -18.540 14.721 1.00 72.81 82 ASN A N 1
ATOM 672 C CA . ASN A 1 82 ? 2.360 -18.198 14.125 1.00 72.81 82 ASN A CA 1
ATOM 673 C C . ASN A 1 82 ? 2.369 -16.965 13.204 1.00 72.81 82 ASN A C 1
ATOM 675 O O . ASN A 1 82 ? 3.278 -16.823 12.391 1.00 72.81 82 ASN A O 1
ATOM 679 N N . PHE A 1 83 ? 1.385 -16.078 13.335 1.00 80.50 83 PHE A N 1
ATOM 680 C CA . PHE A 1 83 ? 1.371 -14.790 12.652 1.00 80.50 83 PHE A CA 1
ATOM 681 C C . PHE A 1 83 ? 1.037 -13.737 13.705 1.00 80.50 83 PHE A C 1
ATOM 683 O O . PHE A 1 83 ? -0.118 -13.573 14.076 1.00 80.50 83 PHE A O 1
ATOM 690 N N . ASP A 1 84 ? 2.061 -13.125 14.299 1.00 80.19 84 ASP A N 1
ATOM 691 C CA . ASP A 1 84 ? 1.881 -12.344 15.530 1.00 80.19 84 ASP A CA 1
ATOM 692 C C . ASP A 1 84 ? 1.285 -10.957 15.255 1.00 80.19 84 ASP A C 1
ATOM 694 O O . ASP A 1 84 ? 0.507 -10.440 16.058 1.00 80.19 84 ASP A O 1
ATOM 698 N N . PHE A 1 85 ? 1.639 -10.350 14.122 1.00 86.94 85 PHE A N 1
ATOM 699 C CA . PHE A 1 85 ? 1.160 -9.041 13.683 1.00 86.94 85 PHE A CA 1
ATOM 700 C C . PHE A 1 85 ? 1.478 -8.822 12.204 1.00 86.94 85 PHE A C 1
ATOM 702 O O . PHE A 1 85 ? 2.389 -9.440 11.665 1.00 86.94 85 PHE A O 1
ATOM 709 N N . ILE A 1 86 ? 0.765 -7.884 11.587 1.00 91.56 86 ILE A N 1
ATOM 710 C CA . ILE A 1 86 ? 1.090 -7.344 10.266 1.00 91.56 86 ILE A CA 1
ATOM 711 C C . ILE A 1 86 ? 2.047 -6.169 10.458 1.00 91.56 86 ILE A C 1
ATOM 713 O O . ILE A 1 86 ? 1.715 -5.225 11.187 1.00 91.56 86 ILE A O 1
ATOM 717 N N . ALA A 1 87 ? 3.211 -6.197 9.817 1.00 91.50 87 ALA A N 1
ATOM 718 C CA . ALA A 1 87 ? 4.242 -5.180 9.962 1.00 91.50 87 ALA A CA 1
ATOM 719 C C . ALA A 1 87 ? 4.072 -4.011 8.978 1.00 91.50 87 ALA A C 1
ATOM 721 O O . ALA A 1 87 ? 3.613 -4.154 7.849 1.00 91.50 87 ALA A O 1
ATOM 722 N N . ASN A 1 88 ? 4.499 -2.817 9.387 1.00 92.69 88 ASN A N 1
ATOM 723 C CA . ASN A 1 88 ? 4.717 -1.711 8.459 1.00 92.69 88 ASN A CA 1
ATOM 724 C C . ASN A 1 88 ? 5.839 -2.069 7.468 1.00 92.69 88 ASN A C 1
ATOM 726 O O . ASN A 1 88 ? 6.926 -2.464 7.885 1.00 92.69 88 ASN A O 1
ATOM 730 N N . GLY A 1 89 ? 5.580 -1.876 6.179 1.00 91.00 89 GLY A N 1
ATOM 731 C CA . GLY A 1 89 ? 6.450 -2.242 5.066 1.00 91.00 89 GLY A CA 1
ATOM 732 C C . GLY A 1 89 ? 6.096 -3.582 4.425 1.00 91.00 89 GLY A C 1
ATOM 733 O O . GLY A 1 89 ? 6.632 -3.886 3.366 1.00 91.00 89 GLY A O 1
ATOM 734 N N . GLU A 1 90 ? 5.193 -4.358 5.024 1.00 92.44 90 GLU A N 1
ATOM 735 C CA . GLU A 1 90 ? 4.785 -5.658 4.497 1.00 92.44 90 GLU A CA 1
ATOM 736 C C . GLU A 1 90 ? 3.975 -5.501 3.208 1.00 92.44 90 GLU A C 1
ATOM 738 O O . GLU A 1 90 ? 3.110 -4.620 3.111 1.00 92.44 90 GLU A O 1
ATOM 743 N N . ILE A 1 91 ? 4.278 -6.331 2.211 1.00 93.56 91 ILE A N 1
ATOM 744 C CA . ILE A 1 91 ? 3.591 -6.321 0.924 1.00 93.56 91 ILE A CA 1
ATOM 745 C C . ILE A 1 91 ? 2.491 -7.376 0.944 1.00 93.56 91 ILE A C 1
ATOM 747 O O . ILE A 1 91 ? 2.714 -8.526 1.305 1.00 93.56 91 ILE A O 1
ATOM 751 N N . VAL A 1 92 ? 1.291 -6.973 0.542 1.00 95.06 92 VAL A N 1
ATOM 752 C CA . VAL A 1 92 ? 0.102 -7.826 0.506 1.00 95.06 92 VAL A CA 1
ATOM 753 C C . VAL A 1 92 ? -0.568 -7.731 -0.851 1.00 95.06 92 VAL A C 1
ATOM 755 O O . VAL A 1 92 ? -0.550 -6.678 -1.491 1.00 95.06 92 VAL A O 1
ATOM 758 N N . LYS A 1 93 ? -1.200 -8.815 -1.286 1.00 95.94 93 LYS A N 1
ATOM 759 C CA . LYS A 1 93 ? -1.919 -8.883 -2.557 1.00 95.94 93 LYS A CA 1
ATOM 760 C C . LYS A 1 93 ? -3.419 -8.929 -2.319 1.00 95.94 93 LYS A C 1
ATOM 762 O O . LYS A 1 93 ? -3.893 -9.676 -1.474 1.00 95.94 93 LYS A O 1
ATOM 767 N N . VAL A 1 94 ? -4.192 -8.165 -3.084 1.00 97.12 94 VAL A N 1
ATOM 768 C CA . VAL A 1 94 ? -5.659 -8.223 -3.029 1.00 97.12 94 VAL A CA 1
ATOM 769 C C . VAL A 1 94 ? -6.158 -9.432 -3.817 1.00 97.12 94 VAL A C 1
ATOM 771 O O . VAL A 1 94 ? -6.169 -9.407 -5.046 1.00 97.12 94 VAL A O 1
ATOM 774 N N . ASN A 1 95 ? -6.635 -10.468 -3.132 1.00 97.62 95 ASN A N 1
ATOM 775 C CA . ASN A 1 95 ? -7.221 -11.652 -3.768 1.00 97.62 95 ASN A CA 1
ATOM 776 C C . ASN A 1 95 ? -8.710 -11.471 -4.069 1.00 97.62 95 ASN A C 1
ATOM 778 O O . ASN A 1 95 ? -9.210 -11.967 -5.081 1.00 97.62 95 ASN A O 1
ATOM 782 N N . ARG A 1 96 ? -9.435 -10.729 -3.224 1.00 98.12 96 ARG A N 1
ATOM 783 C CA . ARG A 1 96 ? -10.862 -10.454 -3.431 1.00 98.12 96 ARG A CA 1
ATOM 784 C C . ARG A 1 96 ? -11.270 -9.110 -2.848 1.00 98.12 96 ARG A C 1
ATOM 786 O O . ARG A 1 96 ? -10.796 -8.725 -1.788 1.00 98.12 96 ARG A O 1
ATOM 793 N N . ILE A 1 97 ? -12.209 -8.439 -3.509 1.00 98.00 97 ILE A N 1
ATOM 794 C CA . ILE A 1 97 ? -12.894 -7.252 -2.986 1.00 98.00 97 ILE A CA 1
ATOM 795 C C . ILE A 1 97 ? -14.356 -7.635 -2.761 1.00 98.00 97 ILE A C 1
ATOM 797 O O . ILE A 1 97 ? -15.045 -8.026 -3.703 1.00 98.00 97 ILE A O 1
ATOM 801 N N . TYR A 1 98 ? -14.826 -7.566 -1.516 1.00 97.81 98 TYR A N 1
ATOM 802 C CA . TYR A 1 98 ? -16.209 -7.900 -1.165 1.00 97.81 98 TYR A CA 1
ATOM 803 C C . TYR A 1 98 ? -17.137 -6.703 -1.335 1.00 97.81 98 TYR A C 1
ATOM 805 O O . TYR A 1 98 ? -18.208 -6.825 -1.926 1.00 97.81 98 TYR A O 1
ATOM 813 N N . LYS A 1 99 ? -16.734 -5.548 -0.801 1.00 96.81 99 LYS A N 1
ATOM 814 C CA . LYS A 1 99 ? -17.471 -4.290 -0.936 1.00 96.81 99 LYS A CA 1
ATOM 815 C C . LYS A 1 99 ? -16.560 -3.093 -0.727 1.00 96.81 99 LYS A C 1
ATOM 817 O O . LYS A 1 99 ? -15.625 -3.160 0.065 1.00 96.81 99 LYS A O 1
ATOM 822 N N . VAL A 1 100 ? -16.914 -1.993 -1.381 1.00 96.94 100 VAL A N 1
ATOM 823 C CA . VAL A 1 100 ? -16.365 -0.653 -1.152 1.00 96.94 100 VAL A CA 1
ATOM 824 C C . VAL A 1 100 ? -17.497 0.226 -0.639 1.00 96.94 100 VAL A C 1
ATOM 826 O O . VAL A 1 100 ? -18.614 0.149 -1.152 1.00 96.94 100 VAL A O 1
ATOM 829 N N . TYR A 1 101 ? -17.243 1.015 0.402 1.00 96.25 101 TYR A N 1
ATOM 830 C CA . TYR A 1 101 ? -18.268 1.852 1.020 1.00 96.25 101 TYR A CA 1
ATOM 831 C C . TYR A 1 101 ? -17.669 3.051 1.761 1.00 96.25 101 TYR A C 1
ATOM 833 O O . TYR A 1 101 ? -16.492 3.062 2.122 1.00 96.25 101 TYR A O 1
ATOM 841 N N . GLU A 1 102 ? -18.500 4.062 2.004 1.00 95.50 102 GLU A N 1
ATOM 842 C CA . GLU A 1 102 ? -18.148 5.242 2.792 1.00 95.50 102 GLU A CA 1
ATOM 843 C C . GLU A 1 102 ? -18.718 5.146 4.207 1.00 95.50 102 GLU A C 1
ATOM 845 O O . GLU A 1 102 ? -19.868 4.755 4.403 1.00 95.50 102 GLU A O 1
ATOM 850 N N . LEU A 1 103 ? -17.908 5.507 5.202 1.00 93.06 103 LEU A N 1
ATOM 851 C CA . LEU A 1 103 ? -18.304 5.571 6.605 1.00 93.06 103 LEU A CA 1
ATOM 852 C C . LEU A 1 103 ? -17.501 6.667 7.317 1.00 93.06 103 LEU A C 1
ATOM 854 O O . LEU A 1 103 ? -16.291 6.770 7.131 1.00 93.06 103 LEU A O 1
ATOM 858 N N . TYR A 1 104 ? -18.167 7.516 8.106 1.00 92.00 104 TYR A N 1
ATOM 859 C CA . TYR A 1 104 ? -17.545 8.646 8.826 1.00 92.00 104 TYR A CA 1
ATOM 860 C C . TYR A 1 104 ? -16.788 9.657 7.927 1.00 92.00 104 TYR A C 1
ATOM 862 O O . TYR A 1 104 ? -15.934 10.424 8.383 1.00 92.00 104 TYR A O 1
ATOM 870 N N . GLY A 1 105 ? -17.103 9.685 6.628 1.00 90.81 105 GLY A N 1
ATOM 871 C CA . GLY A 1 105 ? -16.382 10.478 5.624 1.00 90.81 105 GLY A CA 1
ATOM 872 C C . GLY A 1 105 ? -15.057 9.859 5.159 1.00 90.81 105 GLY A C 1
ATOM 873 O O . GLY A 1 105 ? -14.253 10.546 4.535 1.00 90.81 105 GLY A O 1
ATOM 874 N N . PHE A 1 106 ? -14.825 8.580 5.456 1.00 93.94 106 PHE A N 1
ATOM 875 C CA . PHE A 1 106 ? -13.698 7.788 4.969 1.00 93.94 106 PHE A CA 1
ATOM 876 C C . PHE A 1 106 ? -14.198 6.675 4.053 1.00 93.94 106 PHE A C 1
ATOM 878 O O . PHE A 1 106 ? -15.310 6.174 4.217 1.00 93.94 106 PHE A O 1
ATOM 885 N N . ARG A 1 107 ? -13.364 6.271 3.096 1.00 94.50 107 ARG A N 1
ATOM 886 C CA . ARG A 1 107 ? -13.640 5.151 2.197 1.00 94.50 107 ARG A CA 1
ATOM 887 C C . ARG A 1 107 ? -12.965 3.899 2.716 1.00 94.50 107 ARG A C 1
ATOM 889 O O . ARG A 1 107 ? -11.775 3.912 3.035 1.00 94.50 107 ARG A O 1
ATOM 896 N N . PHE A 1 108 ? -13.724 2.818 2.754 1.00 95.94 108 PHE A N 1
ATOM 897 C CA . PHE A 1 108 ? -13.265 1.510 3.183 1.00 95.94 108 PHE A CA 1
ATOM 898 C C . PHE A 1 108 ? -13.525 0.470 2.104 1.00 95.94 108 PHE A C 1
ATOM 900 O O . PHE A 1 108 ? -14.498 0.572 1.353 1.00 95.94 108 PHE A O 1
ATOM 907 N N . ALA A 1 109 ? -12.694 -0.566 2.097 1.00 97.50 109 ALA A N 1
ATOM 908 C CA . ALA A 1 109 ? -12.989 -1.803 1.398 1.00 97.50 109 ALA A CA 1
ATOM 909 C C . ALA A 1 109 ? -12.858 -2.991 2.350 1.00 97.50 109 ALA A C 1
ATOM 911 O O . ALA A 1 109 ? -11.909 -3.066 3.131 1.00 97.50 109 ALA A O 1
ATOM 912 N N . ASP A 1 110 ? -13.805 -3.919 2.260 1.00 97.62 110 ASP A N 1
ATOM 913 C CA . ASP A 1 110 ? -13.656 -5.247 2.848 1.00 97.62 110 ASP A CA 1
ATOM 914 C C . ASP A 1 110 ? -13.040 -6.147 1.781 1.00 97.62 110 ASP A C 1
ATOM 916 O O . ASP A 1 110 ? -13.595 -6.278 0.683 1.00 97.62 110 ASP A O 1
ATOM 920 N N . VAL A 1 111 ? -11.883 -6.732 2.086 1.00 97.88 111 VAL A N 1
ATOM 921 C CA . VAL A 1 111 ? -11.047 -7.452 1.120 1.00 97.88 111 VAL A CA 1
ATOM 922 C C . VAL A 1 111 ? -10.475 -8.733 1.716 1.00 97.88 111 VAL A C 1
ATOM 924 O O . VAL A 1 111 ? -10.254 -8.817 2.921 1.00 97.88 111 VAL A O 1
ATOM 927 N N . LEU A 1 112 ? -10.204 -9.703 0.848 1.00 97.62 112 LEU A N 1
ATOM 928 C CA . LEU A 1 112 ? -9.334 -10.838 1.140 1.00 97.62 112 LEU A CA 1
ATOM 929 C C . LEU A 1 112 ? -7.940 -10.488 0.630 1.00 97.62 112 LEU A C 1
ATOM 931 O O . LEU A 1 112 ? -7.778 -10.220 -0.567 1.00 97.62 112 LEU A O 1
ATOM 935 N N . LEU A 1 113 ? -6.961 -10.475 1.525 1.00 96.75 113 LEU A N 1
ATOM 936 C CA . LEU A 1 113 ? -5.554 -10.293 1.184 1.00 96.75 113 LEU A CA 1
ATOM 937 C C . LEU A 1 113 ? -4.820 -11.631 1.223 1.00 96.75 113 LEU A C 1
ATOM 939 O O . LEU A 1 113 ? -5.193 -12.476 2.031 1.00 96.75 113 LEU A O 1
ATOM 943 N N . SER A 1 114 ? -3.762 -11.787 0.426 1.00 95.31 114 SER A N 1
ATOM 944 C CA . SER A 1 114 ? -2.708 -12.771 0.687 1.00 95.31 114 SER A CA 1
ATOM 945 C C . SER A 1 114 ? -1.376 -12.106 1.010 1.00 95.31 114 SER A C 1
ATOM 947 O O . SER A 1 114 ? -1.103 -10.981 0.577 1.00 95.31 114 SER A O 1
ATOM 949 N N . PHE A 1 115 ? -0.563 -12.817 1.783 1.00 93.38 115 PHE A N 1
ATOM 950 C CA . PHE A 1 115 ? 0.781 -12.430 2.190 1.00 93.38 115 PHE A CA 1
ATOM 951 C C . PHE A 1 115 ? 1.812 -13.287 1.436 1.00 93.38 115 PHE A C 1
ATOM 953 O O . PHE A 1 115 ? 2.046 -14.427 1.843 1.00 93.38 115 PHE A O 1
ATOM 960 N N . PRO A 1 116 ? 2.429 -12.778 0.349 1.00 90.44 116 PRO A N 1
ATOM 961 C CA . PRO A 1 116 ? 3.344 -13.569 -0.480 1.00 90.44 116 PRO A CA 1
ATOM 962 C C . PRO A 1 116 ? 4.542 -14.125 0.301 1.00 90.44 116 PRO A C 1
ATOM 964 O O . PRO A 1 116 ? 4.946 -15.262 0.086 1.00 90.44 116 PRO A O 1
ATOM 967 N N . ASP A 1 117 ? 5.045 -13.363 1.276 1.00 89.38 117 ASP A N 1
ATOM 968 C CA . ASP A 1 117 ? 6.178 -13.758 2.126 1.00 89.38 117 ASP A CA 1
ATOM 969 C C . ASP A 1 117 ? 5.824 -14.839 3.171 1.00 89.38 117 ASP A C 1
ATOM 971 O O . ASP A 1 117 ? 6.702 -15.327 3.885 1.00 89.38 117 ASP A O 1
ATOM 975 N N . TYR A 1 118 ? 4.546 -15.216 3.279 1.00 90.06 118 TYR A N 1
ATOM 976 C CA . TYR A 1 118 ? 4.024 -16.149 4.281 1.00 90.06 118 TYR A CA 1
ATOM 977 C C . TYR A 1 118 ? 3.192 -17.263 3.634 1.00 90.06 118 TYR A C 1
ATOM 979 O O . TYR A 1 118 ? 2.064 -17.520 4.053 1.00 90.06 118 TYR A O 1
ATOM 987 N N . ASP A 1 119 ? 3.741 -17.918 2.606 1.00 89.62 119 ASP A N 1
ATOM 988 C CA . ASP A 1 119 ? 3.097 -19.025 1.878 1.00 89.62 119 ASP A CA 1
ATOM 989 C C . ASP A 1 119 ? 1.671 -18.681 1.393 1.00 89.62 119 ASP A C 1
ATOM 991 O O . ASP A 1 119 ? 0.752 -19.498 1.484 1.00 89.62 119 ASP A O 1
ATOM 995 N N . ASP A 1 120 ? 1.477 -17.445 0.914 1.00 91.19 120 ASP A N 1
ATOM 996 C CA . ASP A 1 120 ? 0.177 -16.905 0.495 1.00 91.19 120 ASP A CA 1
ATOM 997 C C . ASP A 1 120 ? -0.918 -17.017 1.573 1.00 91.19 120 ASP A C 1
ATOM 999 O O . ASP A 1 120 ? -2.101 -17.174 1.257 1.00 91.19 120 ASP A O 1
ATOM 1003 N N . LEU A 1 121 ? -0.547 -16.904 2.857 1.00 92.31 121 LEU A N 1
ATOM 1004 C CA . LEU A 1 121 ? -1.500 -16.826 3.966 1.00 92.31 121 LEU A CA 1
ATOM 1005 C C . LEU A 1 121 ? -2.594 -15.813 3.631 1.00 92.31 121 LEU A C 1
ATOM 1007 O O . LEU A 1 121 ? -2.294 -14.668 3.301 1.00 92.31 121 LEU A O 1
ATOM 1011 N N . GLU A 1 122 ? -3.856 -16.223 3.734 1.00 94.50 122 GLU A N 1
ATOM 1012 C CA . GLU A 1 122 ? -4.986 -15.354 3.426 1.00 94.50 122 GLU A CA 1
ATOM 1013 C C . GLU A 1 122 ? -5.608 -14.746 4.685 1.00 94.50 122 GLU A C 1
ATOM 1015 O O . GLU A 1 122 ? -5.722 -15.398 5.728 1.00 94.50 122 GLU A O 1
ATOM 1020 N N . LEU A 1 123 ? -6.050 -13.492 4.579 1.00 94.06 123 LEU A N 1
ATOM 1021 C CA . LEU A 1 123 ? -6.684 -12.771 5.676 1.00 94.06 123 LEU A CA 1
ATOM 1022 C C . LEU A 1 123 ? -7.782 -11.832 5.177 1.00 94.06 123 LEU A C 1
ATOM 1024 O O . LEU A 1 123 ? -7.543 -10.948 4.351 1.00 94.06 123 LEU A O 1
ATOM 1028 N N . ASP A 1 124 ? -8.987 -12.000 5.722 1.00 94.31 124 ASP A N 1
ATOM 1029 C CA . ASP A 1 124 ? -10.083 -11.053 5.535 1.00 94.31 124 ASP A CA 1
ATOM 1030 C C . ASP A 1 124 ? -9.849 -9.819 6.410 1.00 94.31 124 ASP A C 1
ATOM 1032 O O . ASP A 1 124 ? -9.791 -9.914 7.639 1.00 94.31 124 ASP A O 1
ATOM 1036 N N . VAL A 1 125 ? -9.742 -8.647 5.784 1.00 93.88 125 VAL A N 1
ATOM 1037 C CA . VAL A 1 125 ? -9.510 -7.382 6.489 1.00 93.88 125 VAL A CA 1
ATOM 1038 C C . VAL A 1 125 ? -10.375 -6.254 5.945 1.00 93.88 125 VAL A C 1
ATOM 1040 O O . VAL A 1 125 ? -10.867 -6.272 4.815 1.00 93.88 125 VAL A O 1
ATOM 1043 N N . LYS A 1 126 ? -10.495 -5.208 6.762 1.00 94.25 126 LYS A N 1
ATOM 1044 C CA . LYS A 1 126 ? -10.986 -3.899 6.340 1.00 94.25 126 LYS A CA 1
ATOM 1045 C C . LYS A 1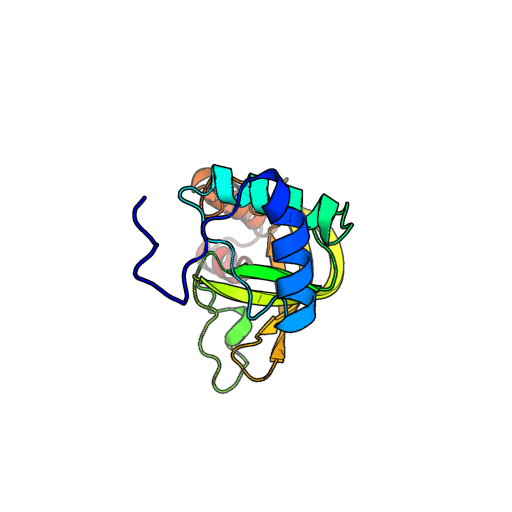 126 ? -9.806 -2.972 6.071 1.00 94.25 126 LYS A C 1
ATOM 1047 O O . LYS A 1 126 ? -9.022 -2.702 6.981 1.00 94.25 126 LYS A O 1
ATOM 1052 N N . VAL A 1 127 ? -9.711 -2.444 4.856 1.00 94.19 127 VAL A N 1
ATOM 1053 C CA . VAL A 1 127 ? -8.697 -1.450 4.480 1.00 94.19 127 VAL A CA 1
ATOM 1054 C C . VAL A 1 127 ? -9.312 -0.061 4.387 1.00 94.19 127 VAL A C 1
ATOM 1056 O O . VAL A 1 127 ? -10.440 0.102 3.925 1.00 94.19 127 VAL A O 1
ATOM 1059 N N . ILE A 1 128 ? -8.559 0.951 4.818 1.00 94.19 128 ILE A N 1
ATOM 1060 C CA . ILE A 1 128 ? -8.900 2.357 4.598 1.00 94.19 128 ILE A CA 1
ATOM 1061 C C . ILE A 1 128 ? -8.279 2.821 3.279 1.00 94.19 128 ILE A C 1
ATOM 1063 O O . ILE A 1 128 ? -7.069 2.746 3.088 1.00 94.19 128 ILE A O 1
ATOM 1067 N N . MET A 1 129 ? -9.107 3.294 2.353 1.00 94.19 129 MET A N 1
ATOM 1068 C CA . MET A 1 129 ? -8.677 3.615 0.989 1.00 94.19 129 MET A CA 1
ATOM 1069 C C . MET A 1 129 ? -8.112 5.031 0.858 1.00 94.19 129 MET A C 1
ATOM 1071 O O . MET A 1 129 ? -7.345 5.301 -0.058 1.00 94.19 129 MET A O 1
ATOM 1075 N N . ASN A 1 130 ? -8.409 5.937 1.798 1.00 91.06 130 ASN A N 1
ATOM 1076 C CA . ASN A 1 130 ? -7.943 7.332 1.761 1.00 91.06 130 ASN A CA 1
ATOM 1077 C C . ASN A 1 130 ? -6.412 7.481 1.655 1.00 91.06 130 ASN A C 1
ATOM 1079 O O . ASN A 1 130 ? -5.922 8.527 1.233 1.00 91.06 130 ASN A O 1
ATOM 1083 N N . THR A 1 131 ? -5.643 6.458 2.036 1.00 88.12 131 THR A N 1
ATOM 1084 C CA . THR A 1 131 ? -4.179 6.478 1.956 1.00 88.12 131 THR A CA 1
ATOM 1085 C C . THR A 1 131 ? -3.631 6.087 0.585 1.00 88.12 131 THR A C 1
ATOM 1087 O O . THR A 1 131 ? -2.469 6.377 0.326 1.00 88.12 131 THR A O 1
ATOM 1090 N N . LEU A 1 132 ? -4.434 5.502 -0.315 1.00 87.56 132 LEU A N 1
ATOM 1091 C CA . LEU A 1 132 ? -3.982 5.028 -1.637 1.00 87.56 132 LEU A CA 1
ATOM 1092 C C . LEU A 1 132 ? -3.487 6.156 -2.556 1.00 87.56 132 LEU A C 1
ATOM 1094 O O . LEU A 1 132 ? -2.719 5.918 -3.489 1.00 87.56 132 LEU A O 1
ATOM 1098 N N . HIS A 1 133 ? -3.912 7.394 -2.299 1.00 79.81 133 HIS A N 1
ATOM 1099 C CA . HIS A 1 133 ? -3.529 8.575 -3.082 1.00 79.81 133 HIS A CA 1
ATOM 1100 C C . HIS A 1 133 ? -2.869 9.674 -2.244 1.00 79.81 133 HIS A C 1
ATOM 1102 O O . HIS A 1 133 ? -2.554 10.747 -2.762 1.00 79.81 133 HIS A O 1
ATOM 1108 N N . SER A 1 134 ? -2.654 9.429 -0.951 1.00 80.75 134 SER A N 1
ATOM 1109 C CA . SER A 1 134 ? -2.052 10.416 -0.059 1.00 80.75 134 SER A CA 1
ATOM 1110 C C . SER A 1 134 ? -0.553 10.544 -0.326 1.00 80.75 134 SER A C 1
ATOM 1112 O O . SER A 1 134 ? 0.147 9.551 -0.511 1.00 80.75 134 SER A O 1
ATOM 1114 N N . GLU A 1 135 ? -0.024 11.770 -0.322 1.00 79.12 135 GLU A N 1
ATOM 1115 C CA . GLU A 1 135 ? 1.432 11.986 -0.307 1.00 79.12 135 GLU A CA 1
ATOM 1116 C C . GLU A 1 135 ? 2.039 11.689 1.084 1.00 79.12 135 GLU A C 1
ATOM 1118 O O . GLU A 1 135 ? 3.253 11.489 1.213 1.00 79.12 135 GLU A O 1
ATOM 1123 N N . ALA A 1 136 ? 1.202 11.640 2.129 1.00 80.81 136 ALA A N 1
ATOM 1124 C CA . ALA A 1 136 ? 1.607 11.269 3.480 1.00 80.81 136 ALA A CA 1
ATOM 1125 C C . ALA A 1 136 ? 1.790 9.743 3.600 1.00 80.81 136 ALA A C 1
ATOM 1127 O O . ALA A 1 136 ? 1.058 8.988 2.965 1.00 80.81 136 ALA A O 1
ATOM 1128 N N . PRO A 1 137 ? 2.727 9.268 4.443 1.00 79.06 137 PRO A N 1
ATOM 1129 C CA . PRO A 1 137 ? 3.031 7.839 4.568 1.00 79.06 137 PRO A CA 1
ATOM 1130 C C . PRO A 1 137 ? 1.876 7.018 5.152 1.00 79.06 137 PRO A C 1
ATOM 1132 O O . PRO A 1 137 ? 1.836 5.811 4.980 1.00 79.06 137 PRO A O 1
ATOM 1135 N N . ALA A 1 138 ? 0.952 7.657 5.864 1.00 86.50 138 ALA A N 1
ATOM 1136 C CA . ALA A 1 138 ? -0.241 7.044 6.420 1.00 86.50 138 ALA A CA 1
ATOM 1137 C C . ALA A 1 138 ? -1.334 8.113 6.553 1.00 86.50 138 ALA A C 1
ATOM 1139 O O . ALA A 1 138 ? -1.118 9.286 6.234 1.00 86.50 138 ALA A O 1
ATOM 1140 N N . LEU A 1 139 ? -2.499 7.713 7.065 1.00 86.75 139 LEU A N 1
ATOM 1141 C CA . LEU A 1 139 ? -3.563 8.641 7.442 1.00 86.75 139 LEU A CA 1
ATOM 1142 C C . LEU A 1 139 ? -3.004 9.731 8.375 1.00 86.75 139 LEU A C 1
ATOM 1144 O O . LEU A 1 139 ? -2.201 9.415 9.257 1.00 86.75 139 LEU A O 1
ATOM 1148 N N . SER A 1 140 ? -3.398 10.994 8.201 1.00 88.62 140 SER A N 1
ATOM 1149 C CA . SER A 1 140 ? -2.895 12.080 9.053 1.00 88.62 140 SER A CA 1
ATOM 1150 C C . SER A 1 140 ? -3.332 11.890 10.514 1.00 88.62 140 SER A C 1
ATOM 1152 O O . SER A 1 140 ? -4.284 11.160 10.790 1.00 88.62 140 SER A O 1
ATOM 1154 N N . LEU A 1 141 ? -2.638 12.518 11.471 1.00 87.88 141 LEU A N 1
ATOM 1155 C CA . LEU A 1 141 ? -3.046 12.444 12.881 1.00 87.88 141 LEU A CA 1
ATOM 1156 C C . LEU A 1 141 ? -4.465 13.002 13.075 1.00 87.88 141 LEU A C 1
ATOM 1158 O O . LEU A 1 141 ? -5.289 12.344 13.697 1.00 87.88 141 LEU A O 1
ATOM 1162 N N . ALA A 1 142 ? -4.761 14.151 12.463 1.00 89.62 142 ALA A N 1
ATOM 1163 C CA . ALA A 1 142 ? -6.077 14.782 12.533 1.00 89.62 142 ALA A CA 1
ATOM 1164 C C . ALA A 1 142 ? -7.186 13.885 11.957 1.00 89.62 142 ALA A C 1
ATOM 1166 O O . ALA A 1 142 ? -8.264 13.777 12.532 1.00 89.62 142 ALA A O 1
ATOM 1167 N N . ASP A 1 143 ? -6.916 13.193 10.848 1.00 91.25 143 ASP A N 1
ATOM 1168 C CA . ASP A 1 143 ? -7.868 12.250 10.256 1.00 91.25 143 ASP A CA 1
ATOM 1169 C C . ASP A 1 143 ? -8.068 11.002 11.125 1.00 91.25 143 ASP A C 1
ATOM 1171 O O . ASP A 1 143 ? -9.179 10.486 11.215 1.00 91.25 143 ASP A O 1
ATOM 1175 N N . GLN A 1 144 ? -7.013 10.514 11.787 1.00 89.56 144 GLN A N 1
ATOM 1176 C CA . GLN A 1 144 ? -7.126 9.403 12.739 1.00 89.56 144 GLN A CA 1
ATOM 1177 C C . GLN A 1 144 ? -7.973 9.788 13.952 1.00 89.56 144 GLN A C 1
ATOM 1179 O O . GLN A 1 144 ? -8.831 9.010 14.363 1.00 89.56 144 GLN A O 1
ATOM 1184 N N . GLU A 1 145 ? -7.741 10.977 14.511 1.00 90.00 145 GLU A N 1
ATOM 1185 C CA . GLU A 1 145 ? -8.520 11.517 15.629 1.00 90.00 145 GLU A CA 1
ATOM 1186 C C . GLU A 1 145 ? -9.985 11.683 15.227 1.00 90.00 145 GLU A C 1
ATOM 1188 O O . GLU A 1 145 ? -10.864 11.148 15.898 1.00 90.00 145 GLU A O 1
ATOM 1193 N N . ARG A 1 146 ? -10.243 12.293 14.066 1.00 92.50 146 ARG A N 1
ATOM 1194 C CA . ARG A 1 146 ? -11.588 12.442 13.503 1.00 92.50 146 ARG A CA 1
ATOM 1195 C C . ARG A 1 146 ? -12.290 11.096 13.308 1.00 92.50 146 ARG A C 1
ATOM 1197 O O . ARG A 1 146 ? -13.463 10.965 13.648 1.00 92.50 146 ARG A O 1
ATOM 1204 N N . LEU A 1 147 ? -11.604 10.103 12.739 1.00 90.56 147 LEU A N 1
ATOM 1205 C CA . LEU A 1 147 ? -12.172 8.768 12.544 1.00 90.56 147 LEU A CA 1
ATOM 1206 C C . LEU A 1 147 ? -12.544 8.127 13.887 1.00 90.56 147 LEU A C 1
ATOM 1208 O O . LEU A 1 147 ? -13.624 7.555 14.014 1.00 90.56 147 LEU A O 1
ATOM 1212 N N . PHE A 1 148 ? -11.668 8.242 14.887 1.00 87.50 148 PHE A N 1
ATOM 1213 C CA . PHE A 1 148 ? -11.911 7.708 16.224 1.00 87.50 148 PHE A CA 1
ATOM 1214 C C . PHE A 1 148 ? -13.077 8.411 16.932 1.00 87.50 148 PHE A C 1
ATOM 1216 O O . PHE A 1 148 ? -13.893 7.749 17.574 1.00 87.50 148 PHE A O 1
ATOM 1223 N N . GLU A 1 149 ? -13.165 9.737 16.825 1.00 88.50 149 GLU A N 1
ATOM 1224 C CA . GLU A 1 149 ? -14.251 10.535 17.399 1.00 88.50 149 GLU A CA 1
ATOM 1225 C C . GLU A 1 149 ? -15.601 10.134 16.810 1.00 88.50 149 GLU A C 1
ATOM 1227 O O . GLU A 1 149 ? -16.492 9.751 17.564 1.00 88.50 149 GLU A O 1
ATOM 1232 N N . LEU A 1 150 ? -15.718 10.113 15.479 1.00 89.69 150 LEU A N 1
ATOM 1233 C CA . LEU A 1 150 ? -16.959 9.745 14.794 1.00 89.69 150 LEU A CA 1
ATOM 1234 C C . LEU A 1 150 ? -17.362 8.293 15.084 1.00 89.69 150 LEU A C 1
ATOM 1236 O O . LEU A 1 150 ? -18.520 8.027 15.381 1.00 89.69 150 LEU A O 1
ATOM 1240 N N . ALA A 1 151 ? -16.406 7.359 15.099 1.00 87.50 151 ALA A N 1
ATOM 1241 C CA . ALA A 1 151 ? -16.684 5.976 15.488 1.00 87.50 151 ALA A CA 1
ATOM 1242 C C . ALA A 1 151 ? -17.095 5.842 16.967 1.00 87.50 151 ALA A C 1
ATOM 1244 O O . ALA A 1 151 ? -17.825 4.921 17.327 1.00 87.50 151 ALA A O 1
ATOM 1245 N N . SER A 1 152 ? -16.641 6.746 17.843 1.00 84.19 152 SER A N 1
ATOM 1246 C CA . SER A 1 152 ? -17.021 6.745 19.261 1.00 84.19 152 SER A CA 1
ATOM 1247 C C . SER A 1 152 ? -18.460 7.195 19.500 1.00 84.19 152 SER A C 1
ATOM 1249 O O . SER A 1 152 ? -19.033 6.819 20.527 1.00 84.19 152 SER A O 1
ATOM 1251 N N . GLU A 1 153 ? -19.035 7.999 18.601 1.00 86.69 153 GLU A N 1
ATOM 1252 C CA . GLU A 1 153 ? -20.407 8.511 18.722 1.00 86.69 153 GLU A CA 1
ATOM 1253 C C . GLU A 1 153 ? -21.445 7.383 18.668 1.00 86.69 153 GLU A C 1
ATOM 1255 O O . GLU A 1 153 ? -22.387 7.385 19.464 1.00 86.69 153 GLU A O 1
ATOM 1260 N N . ASP A 1 154 ? -21.215 6.352 17.852 1.00 84.50 154 ASP A N 1
ATOM 1261 C CA . ASP A 1 154 ? -22.066 5.154 17.779 1.00 84.50 154 ASP A CA 1
ATOM 1262 C C . ASP A 1 154 ? -22.156 4.414 19.129 1.00 84.50 154 ASP A C 1
ATOM 1264 O O . ASP A 1 154 ? -23.164 3.787 19.475 1.00 84.50 154 ASP A O 1
ATOM 1268 N N . TYR A 1 155 ? -21.124 4.564 19.961 1.00 82.50 155 TYR A N 1
ATOM 1269 C CA . TYR A 1 155 ? -21.036 3.980 21.296 1.00 82.50 155 TYR A CA 1
ATOM 1270 C C . TYR A 1 155 ? -21.305 4.988 22.417 1.00 82.50 155 TYR A C 1
ATOM 1272 O O . TYR A 1 155 ? -21.015 4.701 23.580 1.00 82.50 155 TYR A O 1
ATOM 1280 N N . ALA A 1 156 ? -21.888 6.156 22.124 1.00 82.00 156 ALA A N 1
ATOM 1281 C CA . ALA A 1 156 ? -22.180 7.184 23.129 1.00 82.00 156 ALA A CA 1
ATOM 1282 C C . ALA A 1 156 ? -23.092 6.686 24.268 1.00 82.00 156 ALA A C 1
ATOM 1284 O O . ALA A 1 156 ? -23.026 7.202 25.385 1.00 82.00 156 ALA A O 1
ATOM 1285 N N . HIS A 1 157 ? -23.895 5.649 24.005 1.00 82.44 157 HIS A N 1
ATOM 1286 C CA . HIS A 1 157 ? -24.727 4.964 24.994 1.00 82.44 157 HIS A CA 1
ATOM 1287 C C . HIS A 1 157 ? -23.913 4.235 26.083 1.00 82.44 157 HIS A C 1
ATOM 1289 O O . HIS A 1 157 ? -24.420 4.010 27.184 1.00 82.44 157 HIS A O 1
ATOM 1295 N N . LEU A 1 158 ? -22.646 3.895 25.817 1.00 81.75 158 LEU A N 1
ATOM 1296 C CA . LEU A 1 158 ? -21.723 3.358 26.811 1.00 81.75 158 LEU A CA 1
ATOM 1297 C C . LEU A 1 158 ? -21.123 4.509 27.624 1.00 81.75 158 LEU A C 1
ATOM 1299 O O . LEU A 1 158 ? -20.458 5.416 27.110 1.00 81.75 158 LEU A O 1
ATOM 1303 N N . SER A 1 159 ? -21.346 4.461 28.933 1.00 77.44 159 SER A N 1
ATOM 1304 C CA . SER A 1 159 ? -20.961 5.531 29.857 1.00 77.44 159 SER A CA 1
ATOM 1305 C C . SER A 1 159 ? -19.468 5.513 30.195 1.00 77.44 159 SER A C 1
ATOM 1307 O O . SER A 1 159 ? -18.891 6.563 30.489 1.00 77.44 159 SER A O 1
ATOM 1309 N N . ARG A 1 160 ? -18.796 4.357 30.109 1.00 81.69 160 ARG A N 1
ATOM 1310 C CA . ARG A 1 160 ? -17.354 4.254 30.367 1.00 81.69 160 ARG A CA 1
ATOM 1311 C C . ARG A 1 160 ? -16.546 4.392 29.082 1.00 81.69 160 ARG A C 1
ATOM 1313 O O . ARG A 1 160 ? -16.678 3.609 28.149 1.00 81.69 160 ARG A O 1
ATOM 1320 N N . LYS A 1 161 ? -15.589 5.326 29.089 1.00 75.06 161 LYS A N 1
ATOM 1321 C CA . LYS A 1 161 ? -14.653 5.551 27.972 1.00 75.06 161 LYS A CA 1
ATOM 1322 C C . LYS A 1 161 ? -13.894 4.281 27.559 1.00 75.06 161 LYS A C 1
ATOM 1324 O O . LYS A 1 161 ? -13.645 4.092 26.377 1.00 75.06 161 LYS A O 1
ATOM 1329 N N . ARG A 1 162 ? -13.546 3.416 28.518 1.00 78.62 162 ARG A N 1
ATOM 1330 C CA . ARG A 1 162 ? -12.866 2.141 28.247 1.00 78.62 162 ARG A CA 1
ATOM 1331 C C . ARG A 1 162 ? -13.729 1.183 27.420 1.00 78.62 162 ARG A C 1
ATOM 1333 O O . ARG A 1 162 ? -13.226 0.631 26.455 1.00 78.62 162 ARG A O 1
ATOM 1340 N N . GLU A 1 163 ? -15.009 1.051 27.763 1.00 77.44 163 GLU A N 1
ATOM 1341 C CA . GLU A 1 163 ? -15.954 0.174 27.054 1.00 77.44 163 GLU A CA 1
ATOM 1342 C C . GLU A 1 163 ? -16.176 0.668 25.617 1.00 77.44 163 GLU A C 1
ATOM 1344 O O . GLU A 1 163 ? -16.195 -0.134 24.692 1.00 77.44 163 GLU A O 1
ATOM 1349 N N . ARG A 1 164 ? -16.219 1.993 25.402 1.00 75.56 164 ARG A N 1
ATOM 1350 C CA . ARG A 1 164 ? -16.248 2.578 24.047 1.00 75.56 164 ARG A CA 1
ATOM 1351 C C . ARG A 1 164 ? -15.000 2.242 23.235 1.00 75.56 164 ARG A C 1
ATOM 1353 O O . ARG A 1 164 ? -15.113 1.836 22.089 1.00 75.56 164 ARG A O 1
ATOM 1360 N N . ILE A 1 165 ? -13.814 2.383 23.831 1.00 76.25 165 ILE A N 1
ATOM 1361 C CA . ILE A 1 165 ? -12.544 2.072 23.156 1.00 76.25 165 ILE A CA 1
ATOM 1362 C C . ILE A 1 165 ? -12.474 0.592 22.763 1.00 76.25 165 ILE A C 1
ATOM 1364 O O . ILE A 1 165 ? -11.962 0.285 21.694 1.00 76.25 165 ILE A O 1
ATOM 1368 N N . GLU A 1 166 ? -12.981 -0.314 23.601 1.00 78.75 166 GLU A N 1
ATOM 1369 C CA . GLU A 1 166 ? -13.004 -1.752 23.305 1.00 78.75 166 GLU A CA 1
ATOM 1370 C C . GLU A 1 166 ? -13.912 -2.096 22.113 1.00 78.75 166 GLU A C 1
ATOM 1372 O O . GLU A 1 166 ? -13.590 -3.018 21.379 1.00 78.75 166 GLU A O 1
ATOM 1377 N N . GLN A 1 167 ? -14.991 -1.344 21.868 1.00 78.06 167 GLN A N 1
ATOM 1378 C CA . GLN A 1 167 ? -15.863 -1.568 20.704 1.00 78.06 167 GLN A CA 1
ATOM 1379 C C . GLN A 1 167 ? -15.340 -0.955 19.392 1.00 78.06 167 GLN A C 1
ATOM 1381 O O . GLN A 1 167 ? -15.794 -1.329 18.314 1.00 78.06 167 GLN A O 1
ATOM 1386 N N . ILE A 1 168 ? -14.416 0.007 19.473 1.00 75.38 168 ILE A N 1
ATOM 1387 C CA . ILE A 1 168 ? -13.813 0.677 18.302 1.00 75.38 168 ILE A CA 1
ATOM 1388 C C . ILE A 1 168 ? -12.571 -0.073 17.790 1.00 75.38 168 ILE A C 1
ATOM 1390 O O . ILE A 1 168 ? -12.147 0.157 16.658 1.00 75.38 168 ILE A O 1
ATOM 1394 N N . ARG A 1 169 ? -11.959 -0.906 18.644 1.00 65.44 169 ARG A N 1
ATOM 1395 C CA . ARG A 1 169 ? -10.808 -1.754 18.308 1.00 65.44 169 ARG A CA 1
ATOM 1396 C C . ARG A 1 169 ? -11.271 -3.062 17.658 1.00 65.44 169 ARG A C 1
ATOM 1398 O O . ARG A 1 169 ? -11.844 -2.987 16.555 1.00 65.44 169 ARG A O 1
#

Foldseek 3Di:
DPCVVPPPDDDDDPVCVLVVQLVCCVPPNPVRDDDDDPALLVVLVVVVCCCCPRVVHPDLDDAFDKDFALAKAQVQCVPPPPQRIDDGRFIKGFHAWPDWDDDLNWIKTFTWIFRVVPVRDITTDIDTSPCSNDSDSDPDPVRVVSVLVRQLVVVPVDPDPVVSVVVSD

Secondary structure (DSSP, 8-state):
---TT-TT-----GGGHHHHHHHHHHHH-STT-----SSHHHHHHHHHHHHHHTS---SSS-TT-EEE--S-B-GGGTTSTT---BPTT-EEEEEEEEEEEEETTEEEEEEEEEEGGGTTEEEEEEEEGGGTT-SSSSS-HHHHHHHHHHHHHTTTT--SHHHHHHHH-

Radius of gyration: 19.36 Å; chains: 1; bounding box: 56×34×53 Å

Sequence (169 aa):
MHTDRFKDIECISGGQLIDRLSSDYQRDGMDETIVICRSNKRANLYNQGIRNTILYREDELNVGDMLMVVKNNYYWTEKLKNFDFIANGEIVKVNRIYKVYELYGFRFADVLLSFPDYDDLELDVKVIMNTLHSEAPALSLADQERLFELASEDYAHLSRKRERIEQIR

pLDDT: mean 89.38, std 6.57, range [63.75, 98.12]